Protein AF-A0A063Y8N3-F1 (afdb_monomer_lite)

Foldseek 3Di:
DDDAWDWDDVFQQRPHTDIGGDDPPDPADDDDPSNCRVVSVVVVCLVVVVDPPPVVCPDDDDPPVCVSVVVVVVVVVPPPDD

InterPro domains:
  IPR027417 P-loop containing nucleoside triphosphate hydrolase [G3DSA:3.40.50.300] (1-63)
  IPR027417 P-loop containing nucleoside triphosphate hydrolase [SSF52540] (1-51)
  IPR041685 Endonuclease GajA/Old nuclease/RecF-like, AAA domain [PF13175] (1-49)

pLDDT: mean 70.97, std 23.07, range [35.97, 95.31]

Organism: NCBI:txid267850

Secondary structure (DSSP, 8-state):
----EEEESSBTTB-S-EEEE--TT------STTSSHHHHHHHHHHHHT-S-------SSS---HHHHHHHHHHHHHHS---

Structure (mmCIF, N/CA/C/O backbone):
data_AF-A0A063Y8N3-F1
#
_entry.id   AF-A0A063Y8N3-F1
#
loop_
_atom_site.group_PDB
_atom_site.id
_atom_site.type_symbol
_atom_site.label_atom_id
_atom_site.label_alt_id
_atom_site.label_comp_id
_atom_site.label_asym_id
_atom_site.label_entity_id
_atom_site.label_seq_id
_atom_site.pdbx_PDB_ins_code
_atom_site.Cartn_x
_atom_site.Cartn_y
_atom_site.Cartn_z
_atom_site.occupancy
_atom_site.B_iso_or_equiv
_atom_site.auth_seq_id
_atom_site.auth_comp_id
_atom_site.auth_asym_id
_atom_site.auth_atom_id
_atom_site.pdbx_PDB_model_num
ATOM 1 N N . MET A 1 1 ? -7.697 13.351 11.062 1.00 71.06 1 MET A N 1
ATOM 2 C CA . MET A 1 1 ? -7.984 12.672 9.778 1.00 71.06 1 MET A CA 1
ATOM 3 C C . MET A 1 1 ? -7.599 11.205 9.934 1.00 71.06 1 MET A C 1
ATOM 5 O O . MET A 1 1 ? -6.506 10.967 10.427 1.00 71.06 1 MET A O 1
ATOM 9 N N . HIS A 1 2 ? -8.462 10.246 9.576 1.00 83.88 2 HIS A N 1
ATOM 10 C CA . HIS A 1 2 ? -8.162 8.805 9.670 1.00 83.88 2 HIS A CA 1
ATOM 11 C C . HIS A 1 2 ? -8.061 8.194 8.266 1.00 83.88 2 HIS A C 1
ATOM 13 O O . HIS A 1 2 ? -9.029 8.243 7.508 1.00 83.88 2 HIS A O 1
ATOM 19 N N . LEU A 1 3 ? -6.898 7.636 7.913 1.00 87.31 3 LEU A N 1
ATOM 20 C CA . LEU A 1 3 ? -6.693 6.920 6.650 1.00 87.31 3 LEU A CA 1
ATOM 21 C C . LEU A 1 3 ? -7.343 5.531 6.748 1.00 87.31 3 LEU A C 1
ATOM 23 O O . LEU A 1 3 ? -7.026 4.784 7.664 1.00 87.31 3 LEU A O 1
ATOM 27 N N . LYS A 1 4 ? -8.259 5.202 5.830 1.00 91.94 4 LYS A N 1
ATOM 28 C CA . LYS A 1 4 ? -9.001 3.923 5.834 1.00 91.94 4 LYS A CA 1
ATOM 29 C C . LYS A 1 4 ? -8.497 2.911 4.810 1.00 91.94 4 LYS A C 1
ATOM 31 O O . LYS A 1 4 ? -8.600 1.710 5.018 1.00 91.94 4 LYS A O 1
ATOM 36 N N . SER A 1 5 ? -7.984 3.383 3.680 1.00 93.50 5 SER A N 1
ATOM 37 C CA . SER A 1 5 ? -7.461 2.517 2.625 1.00 93.50 5 SER A CA 1
ATOM 38 C C . SER A 1 5 ? -6.611 3.303 1.639 1.00 93.50 5 SER A C 1
ATOM 40 O O . SER A 1 5 ? -6.872 4.486 1.409 1.00 93.50 5 SER A O 1
ATOM 42 N N . VAL A 1 6 ? -5.676 2.622 0.984 1.00 93.06 6 VAL A N 1
ATOM 43 C CA . VAL A 1 6 ? -4.912 3.127 -0.160 1.00 93.06 6 VAL A CA 1
ATOM 44 C C . VAL A 1 6 ? -5.322 2.350 -1.403 1.00 93.06 6 VAL A C 1
ATOM 46 O O . VAL A 1 6 ? -5.266 1.125 -1.416 1.00 93.06 6 VAL A O 1
ATOM 49 N N . LYS A 1 7 ? -5.726 3.052 -2.462 1.00 95.31 7 LYS A N 1
ATOM 50 C CA . LYS A 1 7 ? -6.061 2.443 -3.753 1.00 95.31 7 LYS A CA 1
ATOM 51 C C . LYS A 1 7 ? -5.050 2.884 -4.804 1.00 95.31 7 LYS A C 1
ATOM 53 O O . LYS A 1 7 ? -4.953 4.070 -5.102 1.00 95.31 7 LYS A O 1
ATOM 58 N N . LEU A 1 8 ? -4.321 1.928 -5.372 1.00 93.00 8 LEU A N 1
ATOM 59 C CA . LEU A 1 8 ? -3.316 2.153 -6.414 1.00 93.00 8 LEU A CA 1
ATOM 60 C C . LEU A 1 8 ? -3.775 1.507 -7.720 1.00 93.00 8 LEU A C 1
ATOM 62 O O . LEU A 1 8 ? -4.369 0.433 -7.715 1.00 93.00 8 LEU A O 1
ATOM 66 N N . THR A 1 9 ? -3.555 2.163 -8.856 1.00 92.75 9 THR A N 1
ATOM 67 C CA . THR A 1 9 ? -3.863 1.628 -10.193 1.00 92.75 9 THR A CA 1
ATOM 68 C C . THR A 1 9 ? -2.904 2.254 -11.193 1.00 92.75 9 THR A C 1
ATOM 70 O O . THR A 1 9 ? -2.757 3.475 -11.201 1.00 92.75 9 THR A O 1
ATOM 73 N N . HIS A 1 10 ? -2.244 1.430 -12.010 1.00 93.12 10 HIS A N 1
ATOM 74 C CA . HIS A 1 10 ? -1.206 1.861 -12.952 1.00 93.12 10 HIS A CA 1
ATOM 75 C C . HIS A 1 10 ? -0.115 2.746 -12.315 1.00 93.12 10 HIS A C 1
ATOM 77 O O . HIS A 1 10 ? 0.351 3.711 -12.920 1.00 93.12 10 HIS A O 1
ATOM 83 N N . PHE A 1 11 ? 0.310 2.419 -11.090 1.00 88.56 11 PHE A N 1
ATOM 84 C CA . PHE A 1 11 ? 1.286 3.207 -10.334 1.00 88.56 11 PHE A CA 1
ATOM 85 C C . PHE A 1 11 ? 2.472 2.342 -9.903 1.00 88.56 11 PHE A C 1
ATOM 87 O O . PHE A 1 11 ? 2.284 1.409 -9.133 1.00 88.56 11 PHE A O 1
ATOM 94 N N . ARG A 1 12 ? 3.678 2.640 -10.418 1.00 83.75 12 ARG A N 1
ATOM 95 C CA . ARG A 1 12 ? 4.981 2.032 -10.047 1.00 83.75 12 ARG A CA 1
ATOM 96 C C . ARG A 1 12 ? 4.891 0.560 -9.588 1.00 83.75 12 ARG A C 1
ATOM 98 O O . ARG A 1 12 ? 4.895 0.259 -8.404 1.00 83.75 12 ARG A O 1
ATOM 105 N N . GLY A 1 13 ? 4.789 -0.371 -10.536 1.00 84.50 13 GLY A N 1
ATOM 106 C CA . GLY A 1 13 ? 4.695 -1.812 -10.241 1.00 84.50 13 GLY A CA 1
ATOM 107 C C . GLY A 1 13 ? 3.272 -2.315 -9.958 1.00 84.50 13 GLY A C 1
ATOM 108 O O . GLY A 1 13 ? 2.941 -3.425 -10.371 1.00 84.50 13 GLY A O 1
ATOM 109 N N . TYR A 1 14 ? 2.378 -1.486 -9.408 1.00 89.50 14 TYR A N 1
ATOM 110 C CA . TYR A 1 14 ? 0.952 -1.809 -9.254 1.00 89.50 14 TYR A CA 1
ATOM 111 C C . TYR A 1 14 ? 0.207 -1.598 -10.576 1.00 89.50 14 TYR A C 1
ATOM 113 O O . TYR A 1 14 ? -0.387 -0.544 -10.822 1.00 89.50 14 TYR A O 1
ATOM 121 N N . ARG A 1 15 ? 0.281 -2.595 -11.466 1.00 90.06 15 ARG A N 1
ATOM 122 C CA . ARG A 1 15 ? -0.390 -2.562 -12.779 1.00 90.06 15 ARG A CA 1
ATOM 123 C C . ARG A 1 15 ? -1.908 -2.634 -12.629 1.00 90.06 15 ARG A C 1
ATOM 125 O O . ARG A 1 15 ? -2.606 -1.767 -13.138 1.00 90.06 15 ARG A O 1
ATOM 132 N N . ALA A 1 16 ? -2.401 -3.634 -11.903 1.00 93.19 16 ALA A N 1
ATOM 133 C CA . ALA A 1 16 ? -3.820 -3.787 -11.609 1.00 93.19 16 ALA A CA 1
ATOM 134 C C . ALA A 1 16 ? -4.255 -2.893 -10.440 1.00 93.19 16 ALA A C 1
ATOM 136 O O . ALA A 1 16 ? -3.437 -2.462 -9.621 1.00 93.19 16 ALA A O 1
ATOM 137 N N . THR A 1 17 ? -5.562 -2.649 -10.340 1.00 92.31 17 THR A N 1
ATOM 138 C CA . THR A 1 17 ? -6.133 -1.971 -9.179 1.00 92.31 17 THR A CA 1
ATOM 139 C C . THR A 1 17 ? -5.898 -2.794 -7.921 1.00 92.31 17 THR A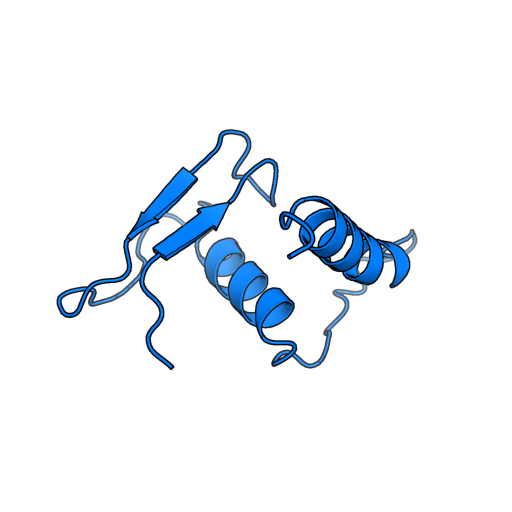 C 1
ATOM 141 O O . THR A 1 17 ? -6.398 -3.906 -7.797 1.00 92.31 17 THR A O 1
ATOM 144 N N . THR A 1 18 ? -5.158 -2.217 -6.982 1.00 93.56 18 THR A N 1
ATOM 145 C CA . THR A 1 18 ? -4.850 -2.822 -5.688 1.00 93.56 18 THR A CA 1
ATOM 146 C C . THR A 1 18 ? -5.395 -1.923 -4.591 1.00 93.56 18 THR A C 1
ATOM 148 O O . THR A 1 18 ? -5.121 -0.722 -4.581 1.00 93.56 18 THR A O 1
ATOM 151 N N . VAL A 1 19 ? -6.194 -2.495 -3.693 1.00 94.12 19 VAL A N 1
ATOM 152 C CA . VAL A 1 19 ? -6.754 -1.800 -2.531 1.00 94.12 19 VAL A CA 1
ATOM 153 C C . VAL A 1 19 ? -6.095 -2.371 -1.287 1.00 94.12 19 VAL A C 1
ATOM 155 O O . VAL A 1 19 ? -6.174 -3.568 -1.035 1.00 94.12 19 VAL A O 1
ATOM 158 N N . ILE A 1 20 ? -5.442 -1.503 -0.528 1.00 92.62 20 ILE A N 1
ATOM 159 C CA . ILE A 1 20 ? -4.748 -1.833 0.709 1.00 92.62 20 ILE A CA 1
ATOM 160 C C . ILE A 1 20 ? -5.575 -1.225 1.842 1.00 92.62 20 ILE A C 1
ATOM 162 O O . ILE A 1 20 ? -5.588 0.003 1.973 1.00 92.62 20 ILE A O 1
ATOM 166 N N . PRO A 1 21 ? -6.321 -2.027 2.617 1.00 92.19 21 PRO A N 1
ATOM 167 C CA . PRO A 1 21 ? -7.027 -1.520 3.785 1.00 92.19 21 PRO A CA 1
ATOM 168 C C . PRO A 1 21 ? -6.020 -1.053 4.841 1.00 92.19 21 PRO A C 1
ATOM 170 O O . PRO A 1 21 ? -4.966 -1.660 5.020 1.00 92.19 21 PRO A O 1
ATOM 173 N N . ILE A 1 22 ? -6.345 0.050 5.510 1.00 91.19 22 ILE A N 1
ATOM 174 C CA . ILE A 1 22 ? -5.608 0.571 6.658 1.00 91.19 22 ILE A CA 1
ATOM 175 C C . ILE A 1 22 ? -6.570 0.493 7.841 1.00 91.19 22 ILE A C 1
ATOM 177 O O . ILE A 1 22 ? -7.528 1.267 7.929 1.00 91.19 22 ILE A O 1
ATOM 181 N N . ASP A 1 23 ? -6.336 -0.478 8.713 1.00 89.06 23 ASP A N 1
ATOM 182 C CA . ASP A 1 23 ? -7.089 -0.671 9.946 1.00 89.06 23 ASP A CA 1
ATOM 183 C C . ASP A 1 23 ? -6.204 -0.432 11.178 1.00 89.06 23 ASP A C 1
ATOM 185 O O . ASP A 1 23 ? -5.012 -0.142 11.074 1.00 89.06 23 ASP A O 1
ATOM 189 N N . GLU A 1 24 ? -6.814 -0.503 12.358 1.00 87.25 24 GLU A N 1
ATOM 190 C CA . GLU A 1 24 ? -6.144 -0.251 13.638 1.00 87.25 24 GLU A CA 1
ATOM 191 C C . GLU A 1 24 ? -5.140 -1.350 14.016 1.00 87.25 24 GLU A C 1
ATOM 193 O O . GLU A 1 24 ? -4.243 -1.105 14.820 1.00 87.25 24 GLU A O 1
ATOM 198 N N . ALA A 1 25 ? -5.267 -2.547 13.434 1.00 89.31 25 ALA A N 1
ATOM 199 C CA . ALA A 1 25 ? -4.382 -3.681 13.683 1.00 89.31 25 ALA A CA 1
ATOM 200 C C . ALA A 1 25 ? -3.181 -3.717 12.721 1.00 89.31 25 ALA A C 1
ATOM 202 O O . ALA A 1 25 ? -2.298 -4.566 12.870 1.00 89.31 25 ALA A O 1
ATOM 203 N N . MET A 1 26 ? -3.116 -2.811 11.741 1.00 88.56 26 MET A N 1
ATOM 204 C CA . MET A 1 26 ? -2.010 -2.735 10.796 1.00 88.56 26 MET A CA 1
ATOM 205 C C . MET A 1 26 ? -0.698 -2.373 11.508 1.00 88.56 26 MET A C 1
ATOM 207 O O . MET A 1 26 ? -0.515 -1.263 12.003 1.00 88.56 26 MET A O 1
ATOM 211 N N . THR A 1 27 ? 0.259 -3.301 11.500 1.00 86.88 27 THR A N 1
ATOM 212 C CA . THR A 1 27 ? 1.561 -3.139 12.172 1.00 86.88 27 THR A CA 1
ATOM 213 C C . THR A 1 27 ? 2.674 -2.642 11.250 1.00 86.88 27 THR A C 1
ATOM 215 O O . THR A 1 27 ? 3.646 -2.049 11.716 1.00 86.88 27 THR A O 1
ATOM 218 N N . GLY A 1 28 ? 2.556 -2.858 9.939 1.00 89.38 28 GLY A N 1
ATOM 219 C CA . GLY A 1 28 ? 3.552 -2.420 8.964 1.00 89.38 28 GLY A CA 1
ATOM 220 C C . GLY A 1 28 ? 3.370 -3.049 7.584 1.00 89.38 28 GLY A C 1
ATOM 221 O O . GLY A 1 28 ? 2.534 -3.926 7.385 1.00 89.38 28 GLY A O 1
ATOM 222 N N . ILE A 1 29 ? 4.171 -2.593 6.616 1.00 90.94 29 ILE A N 1
ATOM 223 C CA . ILE A 1 29 ? 4.207 -3.122 5.244 1.00 90.94 29 ILE A CA 1
ATOM 224 C C . ILE A 1 29 ? 5.500 -3.925 5.073 1.00 90.94 29 ILE A C 1
ATOM 226 O O . ILE A 1 29 ? 6.596 -3.367 5.146 1.00 90.94 29 ILE A O 1
ATOM 230 N N . VAL A 1 30 ? 5.377 -5.228 4.815 1.00 93.00 30 VAL A N 1
ATOM 231 C CA . VAL A 1 30 ? 6.502 -6.167 4.648 1.00 93.00 30 VAL A CA 1
ATOM 232 C C . VAL A 1 30 ? 6.446 -6.862 3.284 1.00 93.00 30 VAL A C 1
ATOM 234 O O . VAL A 1 30 ? 5.427 -6.824 2.604 1.00 93.00 30 VAL A O 1
ATOM 237 N N . GLY A 1 31 ? 7.560 -7.453 2.848 1.00 91.56 31 GLY A N 1
ATOM 238 C CA . GLY A 1 31 ? 7.699 -8.061 1.516 1.00 91.56 31 GLY A CA 1
ATOM 239 C C . GLY A 1 31 ? 9.150 -8.073 1.036 1.00 91.56 31 GLY A C 1
ATOM 240 O O . GLY A 1 31 ? 10.024 -7.503 1.706 1.00 91.56 31 GLY A O 1
ATOM 241 N N . ARG A 1 32 ? 9.432 -8.670 -0.126 1.00 95.12 32 ARG A N 1
ATOM 242 C CA . ARG A 1 32 ? 10.786 -8.704 -0.699 1.00 95.12 32 ARG A CA 1
ATOM 243 C C . ARG A 1 32 ? 11.209 -7.303 -1.141 1.00 95.12 32 ARG A C 1
ATOM 245 O O . ARG A 1 32 ? 10.398 -6.383 -1.289 1.00 95.12 32 ARG A O 1
ATOM 252 N N . ASN A 1 33 ? 12.513 -7.087 -1.261 1.00 90.56 33 ASN A N 1
ATOM 253 C CA . ASN A 1 33 ? 13.016 -5.859 -1.868 1.00 90.56 33 ASN A CA 1
ATOM 254 C C . ASN A 1 33 ? 12.471 -5.719 -3.288 1.00 90.56 33 ASN A C 1
ATOM 256 O O . ASN A 1 33 ? 12.368 -6.710 -4.001 1.00 90.56 33 ASN A O 1
ATOM 260 N N . ASP A 1 34 ? 12.143 -4.480 -3.647 1.00 86.19 34 ASP A N 1
ATOM 261 C CA . ASP A 1 34 ? 11.569 -4.102 -4.942 1.00 86.19 34 ASP A CA 1
ATOM 262 C C . ASP A 1 34 ? 10.127 -4.587 -5.222 1.00 86.19 34 ASP A C 1
ATOM 264 O O . ASP A 1 34 ? 9.576 -4.298 -6.276 1.00 86.19 34 ASP A O 1
ATOM 268 N N . ASP A 1 35 ? 9.435 -5.184 -4.242 1.00 89.50 35 ASP A N 1
ATOM 269 C CA . ASP A 1 35 ? 8.002 -5.539 -4.359 1.00 89.50 35 ASP A CA 1
ATOM 270 C C . ASP A 1 35 ? 7.049 -4.319 -4.292 1.00 89.50 35 ASP A C 1
ATOM 272 O O . ASP A 1 35 ? 5.836 -4.464 -4.166 1.00 89.50 35 ASP A O 1
ATOM 276 N N . GLY A 1 36 ? 7.569 -3.087 -4.327 1.00 88.88 36 GLY A N 1
ATOM 277 C CA . GLY A 1 36 ? 6.735 -1.878 -4.308 1.00 88.88 36 GLY A CA 1
ATOM 278 C C . GLY A 1 36 ? 6.258 -1.431 -2.918 1.00 88.88 36 GLY A C 1
ATOM 279 O O . GLY A 1 36 ? 5.259 -0.720 -2.809 1.00 88.88 36 GLY A O 1
ATOM 280 N N . LYS A 1 37 ? 6.969 -1.791 -1.839 1.00 93.25 37 LYS A N 1
ATOM 281 C CA . LYS A 1 37 ? 6.679 -1.291 -0.475 1.00 93.25 37 LYS A CA 1
ATOM 282 C C . LYS A 1 37 ? 6.826 0.232 -0.378 1.00 93.25 37 LYS A C 1
ATOM 284 O O . LYS A 1 37 ? 5.906 0.923 0.049 1.00 93.25 37 LYS A O 1
ATOM 289 N N . SER A 1 38 ? 7.966 0.763 -0.836 1.00 92.88 38 SER A N 1
ATOM 290 C CA . SER A 1 38 ? 8.242 2.208 -0.842 1.00 92.88 38 SER A CA 1
ATOM 291 C C . SER A 1 38 ? 7.254 2.972 -1.719 1.00 92.88 38 SER A C 1
ATOM 293 O O . SER A 1 38 ? 6.885 4.092 -1.393 1.00 92.88 38 SER A O 1
ATOM 295 N N . THR A 1 39 ? 6.760 2.346 -2.788 1.00 92.62 39 THR A N 1
ATOM 296 C CA . THR A 1 39 ? 5.767 2.932 -3.689 1.00 92.62 39 THR A CA 1
ATOM 297 C C . THR A 1 39 ? 4.465 3.301 -2.977 1.00 92.62 39 THR A C 1
ATOM 299 O O . THR A 1 39 ? 3.887 4.342 -3.284 1.00 92.62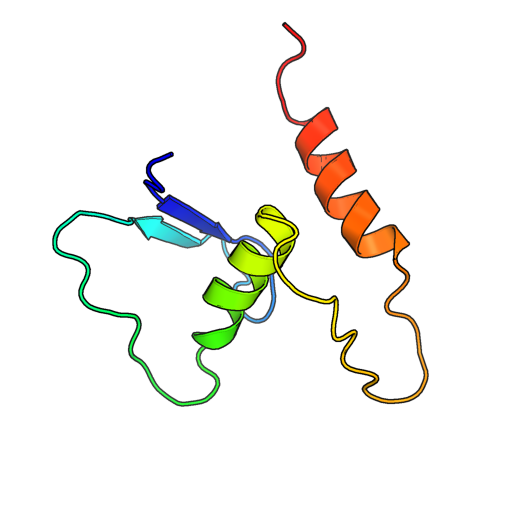 39 THR A O 1
ATOM 302 N N . ILE A 1 40 ? 4.009 2.500 -2.008 1.00 92.12 40 ILE A N 1
ATOM 303 C CA . ILE A 1 40 ? 2.804 2.822 -1.225 1.00 92.12 40 ILE A CA 1
ATOM 304 C C . ILE A 1 40 ? 3.026 4.115 -0.425 1.00 92.12 40 ILE A C 1
ATOM 306 O O . ILE A 1 40 ? 2.179 5.007 -0.437 1.00 92.12 40 ILE A O 1
ATOM 310 N N . LEU A 1 41 ? 4.188 4.247 0.222 1.00 91.12 41 LEU A N 1
ATOM 311 C CA . LEU A 1 41 ? 4.544 5.439 0.997 1.00 91.12 41 LEU A CA 1
ATOM 312 C C . LEU A 1 41 ? 4.765 6.670 0.102 1.00 91.12 41 LEU A C 1
ATOM 314 O O . LEU A 1 41 ? 4.340 7.765 0.460 1.00 91.12 41 LEU A O 1
ATOM 318 N N . GLU A 1 42 ? 5.362 6.501 -1.081 1.00 88.94 42 GLU A N 1
ATOM 319 C CA . GLU A 1 42 ? 5.503 7.567 -2.084 1.00 88.94 42 GLU A CA 1
ATOM 320 C C . GLU A 1 42 ? 4.137 8.078 -2.563 1.00 88.94 42 GLU A C 1
ATOM 322 O O . GLU A 1 42 ? 3.933 9.289 -2.657 1.00 88.94 42 GLU A O 1
ATOM 327 N N . ALA A 1 43 ? 3.187 7.177 -2.832 1.00 89.88 43 ALA A N 1
ATOM 328 C CA . ALA A 1 43 ? 1.830 7.554 -3.226 1.00 89.88 43 ALA A CA 1
ATOM 329 C C . ALA A 1 43 ? 1.144 8.390 -2.138 1.00 89.88 43 ALA A C 1
ATOM 331 O O . ALA A 1 43 ? 0.529 9.414 -2.440 1.00 89.88 43 ALA A O 1
ATOM 332 N N . LEU A 1 44 ? 1.292 7.985 -0.872 1.00 89.94 44 LEU A N 1
ATOM 333 C CA . LEU A 1 44 ? 0.777 8.736 0.273 1.00 89.94 44 LEU A CA 1
ATOM 334 C C . LEU A 1 44 ? 1.451 10.108 0.407 1.00 89.94 44 LEU A C 1
ATOM 336 O O . LEU A 1 44 ? 0.759 11.103 0.607 1.00 89.94 44 LEU A O 1
ATOM 340 N N . ALA A 1 45 ? 2.772 10.191 0.240 1.00 85.50 45 ALA A N 1
ATOM 341 C CA . ALA A 1 45 ? 3.503 11.458 0.301 1.00 85.50 45 ALA A CA 1
ATOM 342 C C . ALA A 1 45 ? 3.073 12.439 -0.807 1.00 85.50 45 ALA A C 1
ATOM 344 O O . ALA A 1 45 ? 2.919 13.633 -0.545 1.00 85.50 45 ALA A O 1
ATOM 345 N N . ILE A 1 46 ? 2.832 11.938 -2.026 1.00 84.88 46 ILE A N 1
ATOM 346 C CA . ILE A 1 46 ? 2.291 12.731 -3.142 1.00 84.88 46 ILE A CA 1
ATOM 347 C C . ILE A 1 46 ? 0.861 13.192 -2.830 1.00 84.88 46 ILE A C 1
ATOM 349 O O . ILE A 1 46 ? 0.541 14.356 -3.054 1.00 84.88 46 ILE A O 1
ATOM 353 N N . PHE A 1 47 ? 0.013 12.305 -2.298 1.00 85.56 47 PHE A N 1
ATOM 354 C CA . PHE A 1 47 ? -1.383 12.613 -1.975 1.00 85.56 47 PHE A CA 1
ATOM 355 C C . PHE A 1 47 ? -1.515 13.706 -0.907 1.00 85.56 47 PHE A C 1
ATOM 357 O O . PHE A 1 47 ? -2.318 14.623 -1.059 1.00 85.56 47 PHE A O 1
ATOM 364 N N . PHE A 1 48 ? -0.711 13.633 0.155 1.00 83.75 48 PHE A N 1
ATOM 365 C CA . PHE A 1 48 ? -0.724 14.617 1.240 1.00 83.75 48 PHE A CA 1
ATOM 366 C C . PHE A 1 48 ? 0.092 15.879 0.949 1.00 83.75 48 PHE A C 1
ATOM 368 O O . PHE A 1 48 ? 0.068 16.811 1.749 1.00 83.75 48 PHE A O 1
ATOM 375 N N . GLY A 1 49 ? 0.847 15.906 -0.154 1.00 78.88 49 GLY A N 1
ATOM 376 C CA . GLY A 1 49 ? 1.791 16.985 -0.448 1.00 78.88 49 GLY A CA 1
ATOM 377 C C . GLY A 1 49 ? 2.901 17.129 0.602 1.00 78.88 49 GLY A C 1
ATOM 378 O O . GLY A 1 49 ? 3.494 18.197 0.716 1.00 78.88 49 GLY A O 1
ATOM 379 N N . SER A 1 50 ? 3.162 16.081 1.394 1.00 61.50 50 SER A N 1
ATOM 380 C CA . SER A 1 50 ? 4.037 16.117 2.576 1.00 61.50 50 SER A CA 1
ATOM 381 C C . SER A 1 50 ? 5.474 15.667 2.308 1.00 61.50 50 SER A C 1
ATOM 383 O O . SER A 1 50 ? 6.312 15.683 3.207 1.00 61.50 50 SER A O 1
ATOM 385 N N . GLY A 1 51 ? 5.801 15.310 1.069 1.00 49.75 51 GLY A N 1
ATOM 386 C CA . GLY A 1 51 ? 7.185 15.194 0.641 1.00 49.75 51 GLY A CA 1
ATOM 387 C C . GLY A 1 51 ? 7.672 16.537 0.122 1.00 49.75 51 GLY A C 1
ATOM 388 O O . GLY A 1 51 ? 7.075 17.086 -0.804 1.00 49.75 51 GLY A O 1
ATOM 389 N N . ALA A 1 52 ? 8.836 16.999 0.595 1.00 45.16 52 ALA A N 1
ATOM 390 C CA . ALA A 1 52 ? 9.751 17.631 -0.344 1.00 45.16 52 ALA A CA 1
ATOM 391 C C . ALA A 1 52 ? 9.745 16.717 -1.568 1.00 45.16 52 ALA A C 1
ATOM 393 O O . ALA A 1 52 ? 10.052 15.528 -1.446 1.00 45.16 52 ALA A O 1
ATOM 394 N N . VAL A 1 53 ? 9.283 17.226 -2.707 1.00 45.38 53 VAL A N 1
ATOM 395 C CA . VAL A 1 53 ? 9.422 16.530 -3.975 1.00 45.38 53 VAL A CA 1
ATOM 396 C C . VAL A 1 53 ? 10.929 16.466 -4.196 1.00 45.38 53 VAL A C 1
ATOM 398 O O . VAL A 1 53 ? 11.510 17.289 -4.896 1.00 45.38 53 VAL A O 1
ATOM 401 N N . MET A 1 54 ? 11.594 15.493 -3.568 1.00 42.59 54 MET A N 1
ATOM 402 C CA . MET A 1 54 ? 12.796 14.881 -4.085 1.00 42.59 54 MET A CA 1
ATOM 403 C C . MET A 1 54 ? 12.306 14.248 -5.376 1.00 42.59 54 MET A C 1
ATOM 405 O O . MET A 1 54 ? 11.980 13.065 -5.451 1.00 42.59 54 MET A O 1
ATOM 409 N N . ALA A 1 55 ? 12.155 15.097 -6.393 1.00 44.16 55 ALA A N 1
ATOM 410 C CA . ALA A 1 55 ? 12.239 14.693 -7.764 1.00 44.16 55 ALA A CA 1
ATOM 411 C C . ALA A 1 55 ? 13.542 13.916 -7.793 1.00 44.16 55 ALA A C 1
ATOM 413 O O . ALA A 1 55 ? 14.620 14.512 -7.750 1.00 44.16 55 ALA A O 1
ATOM 414 N N . TYR A 1 56 ? 13.443 12.589 -7.742 1.00 38.94 56 TYR A N 1
ATOM 415 C CA . TYR A 1 56 ? 14.552 11.732 -8.076 1.00 38.94 56 TYR A CA 1
ATOM 416 C C . TYR A 1 56 ? 14.995 12.229 -9.446 1.00 38.94 56 TYR A C 1
ATOM 418 O O . TYR A 1 56 ? 14.353 11.950 -10.460 1.00 38.94 56 TYR A O 1
ATOM 426 N N . LYS A 1 57 ? 16.062 13.035 -9.475 1.00 37.53 57 LYS A N 1
ATOM 427 C CA . LYS A 1 57 ? 16.805 13.363 -10.683 1.00 37.53 57 LYS A CA 1
ATOM 428 C C . LYS A 1 57 ? 17.544 12.087 -11.075 1.00 37.53 57 LYS A C 1
ATOM 430 O O . LYS A 1 57 ? 18.768 12.033 -11.059 1.00 37.53 57 LYS A O 1
ATOM 435 N N . TYR A 1 58 ? 16.796 11.041 -11.413 1.00 38.12 58 TYR A N 1
ATOM 436 C CA . TYR A 1 58 ? 17.319 10.015 -12.287 1.00 38.12 58 TYR A CA 1
ATOM 437 C C . TYR A 1 58 ? 17.502 10.722 -13.629 1.00 38.12 58 TYR A C 1
ATOM 439 O O . TYR A 1 58 ? 16.570 11.339 -14.148 1.00 38.12 58 TYR A O 1
ATOM 447 N N . GLY A 1 59 ? 18.759 10.816 -14.052 1.00 35.97 59 GLY A N 1
ATOM 448 C CA . GLY A 1 59 ? 19.234 11.779 -15.036 1.00 35.97 59 GLY A CA 1
ATOM 449 C C . GLY A 1 59 ? 18.362 11.907 -16.286 1.00 35.97 59 GLY A C 1
ATOM 450 O O . GLY A 1 59 ? 17.782 10.945 -16.767 1.00 35.97 59 GLY A O 1
ATOM 451 N N . ARG A 1 60 ? 18.319 13.136 -16.817 1.00 39.72 60 ARG A N 1
ATOM 452 C CA . ARG A 1 60 ? 17.912 13.481 -18.190 1.00 39.72 60 ARG A CA 1
ATOM 453 C C . ARG A 1 60 ? 16.777 12.617 -18.774 1.00 39.72 60 ARG A C 1
ATOM 455 O O . ARG A 1 60 ? 17.013 11.807 -19.659 1.00 39.72 60 ARG A O 1
ATOM 462 N N . LYS A 1 61 ? 15.538 12.891 -18.358 1.00 36.88 61 LYS A N 1
ATOM 463 C CA . LYS A 1 61 ? 14.398 13.296 -19.215 1.00 36.88 61 LYS A CA 1
ATOM 464 C C . LYS A 1 61 ? 13.097 13.186 -18.413 1.00 36.88 61 LYS A C 1
ATOM 466 O O . LYS A 1 61 ? 12.621 12.099 -18.129 1.00 36.88 61 LYS A O 1
ATOM 471 N N . GLY A 1 62 ? 12.524 14.348 -18.102 1.00 42.75 62 GLY A N 1
ATOM 472 C CA . GLY A 1 62 ? 11.081 14.539 -17.961 1.00 42.75 62 GLY A CA 1
ATOM 473 C C . GLY A 1 62 ? 10.364 13.747 -16.869 1.00 42.75 62 GLY A C 1
ATOM 474 O O . GLY A 1 62 ? 9.590 12.852 -17.175 1.00 42.75 62 GLY A O 1
ATOM 475 N N . PHE A 1 63 ? 10.465 14.197 -15.619 1.00 42.75 63 PHE A N 1
ATOM 476 C CA . PHE A 1 63 ? 9.289 14.177 -14.748 1.00 42.75 63 PHE A CA 1
ATOM 477 C C . PHE A 1 63 ? 8.827 15.624 -14.613 1.00 42.75 63 PHE A C 1
ATOM 479 O O . PHE A 1 63 ? 9.339 16.393 -13.802 1.00 42.75 63 PHE A O 1
ATOM 486 N N . SER A 1 64 ? 7.958 16.041 -15.536 1.00 37.31 64 SER A N 1
ATOM 487 C CA . SER A 1 64 ? 7.371 17.375 -15.485 1.00 37.31 64 SER A CA 1
ATOM 488 C C . SER A 1 64 ? 6.451 17.435 -14.274 1.00 37.31 64 SER A C 1
ATOM 490 O O . SER A 1 64 ? 5.643 16.531 -14.065 1.00 37.31 64 SER A O 1
ATOM 492 N N . LEU A 1 65 ? 6.531 18.522 -13.512 1.00 41.50 65 LEU A N 1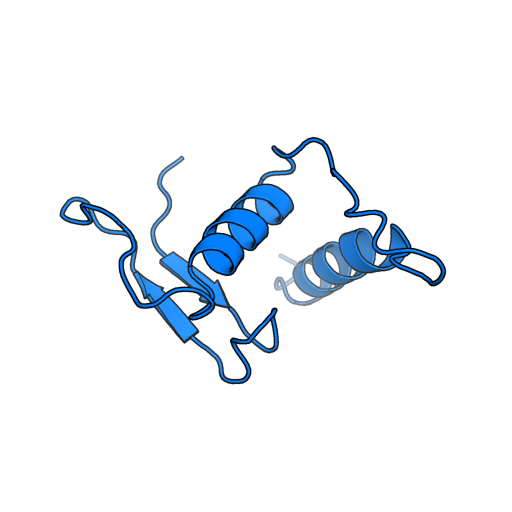
ATOM 493 C CA . LEU A 1 65 ? 5.567 18.894 -12.473 1.00 41.50 65 LEU A CA 1
ATOM 494 C C . LEU A 1 65 ? 4.105 18.808 -12.981 1.00 41.50 65 LEU A C 1
ATOM 496 O O . LEU A 1 65 ? 3.183 18.594 -12.197 1.00 41.50 65 LEU A O 1
ATOM 500 N N . ALA A 1 66 ? 3.904 18.853 -14.306 1.00 37.34 66 ALA A N 1
ATOM 501 C CA . ALA A 1 66 ? 2.639 18.573 -14.981 1.00 37.34 66 ALA A CA 1
ATOM 502 C C . ALA A 1 66 ? 2.065 17.165 -14.723 1.00 37.34 66 ALA A C 1
ATOM 504 O O . ALA A 1 66 ? 0.853 17.005 -14.794 1.00 37.34 66 ALA A O 1
ATOM 505 N N . VAL A 1 67 ? 2.876 16.151 -14.397 1.00 45.28 67 VAL A N 1
ATOM 506 C CA . VAL A 1 67 ? 2.377 14.801 -14.066 1.00 45.28 67 VAL A CA 1
ATOM 507 C C . VAL A 1 67 ? 1.754 14.785 -12.669 1.00 45.28 67 VAL A C 1
ATOM 509 O O . VAL A 1 67 ? 0.680 14.219 -12.492 1.00 45.28 67 VAL A O 1
ATOM 512 N N . GLY A 1 68 ? 2.361 15.473 -11.693 1.00 41.66 68 GLY A N 1
ATOM 513 C CA . GLY A 1 68 ? 1.790 15.618 -10.347 1.00 41.66 68 GLY A CA 1
ATOM 514 C C . GLY A 1 68 ? 0.487 16.422 -10.352 1.00 41.66 68 GLY A C 1
ATOM 515 O O . GLY A 1 68 ? -0.510 16.000 -9.768 1.00 41.66 68 GLY A O 1
ATOM 516 N N . VAL A 1 69 ? 0.459 17.527 -11.105 1.00 43.22 69 VAL A N 1
ATOM 517 C CA . VAL A 1 69 ? -0.764 18.319 -11.325 1.00 43.22 69 VAL A CA 1
ATOM 518 C C . VAL A 1 69 ? -1.789 17.540 -12.154 1.00 43.22 69 VAL A C 1
ATOM 520 O O . VAL A 1 69 ? -2.980 17.638 -11.887 1.00 43.22 69 VAL A O 1
ATOM 523 N N . GLY A 1 70 ? -1.355 16.729 -13.122 1.00 39.97 70 GLY A N 1
ATOM 524 C CA . GLY A 1 70 ? -2.216 15.910 -13.976 1.00 39.97 70 GLY A CA 1
ATOM 525 C C . GLY A 1 70 ? -2.930 14.794 -13.218 1.00 39.97 70 GLY A C 1
ATOM 526 O O . GLY A 1 70 ? -4.126 14.599 -13.420 1.00 39.97 70 GLY A O 1
ATOM 527 N N . VAL A 1 71 ? -2.245 14.111 -12.295 1.00 48.81 71 VAL A N 1
ATOM 528 C CA . VAL A 1 71 ? -2.879 13.131 -11.397 1.00 48.81 71 VAL A CA 1
ATOM 529 C C . VAL A 1 71 ? -3.909 13.836 -10.512 1.00 48.81 71 VAL A C 1
ATOM 531 O O . VAL A 1 71 ? -5.071 13.436 -10.519 1.00 48.81 71 VAL A O 1
ATOM 534 N N . LEU A 1 72 ? -3.550 14.946 -9.856 1.00 45.69 72 LEU A N 1
ATOM 535 C CA . LEU A 1 72 ? -4.486 15.708 -9.020 1.00 45.69 72 LEU A CA 1
ATOM 536 C C . LEU A 1 72 ? -5.694 16.248 -9.818 1.00 45.69 72 LEU A C 1
ATOM 538 O O . LEU A 1 72 ? -6.828 16.143 -9.362 1.00 45.69 72 LEU A O 1
ATOM 542 N N . MET A 1 73 ? -5.480 16.756 -11.036 1.00 41.09 73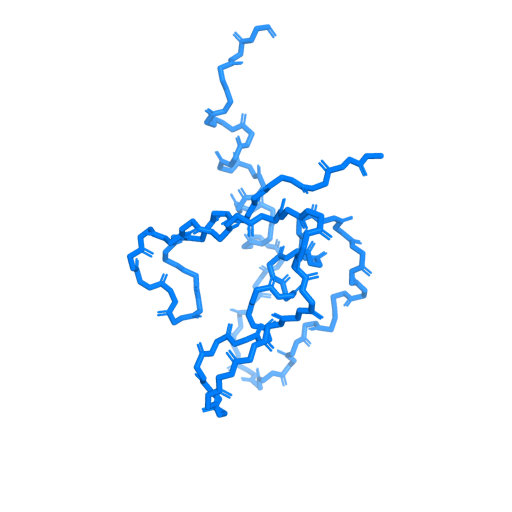 MET A N 1
ATOM 543 C CA . MET A 1 73 ? -6.533 17.244 -11.942 1.00 41.09 73 MET A CA 1
ATOM 544 C C . MET A 1 73 ? -7.437 16.128 -12.471 1.00 41.09 73 MET A C 1
ATOM 546 O O . MET A 1 73 ? -8.631 16.353 -12.662 1.00 41.09 73 MET A O 1
ATOM 550 N N . THR A 1 74 ? -6.899 14.928 -12.700 1.00 47.81 74 THR A N 1
ATOM 551 C CA . THR A 1 74 ? -7.702 13.764 -13.104 1.00 47.81 74 THR A CA 1
ATOM 552 C C . THR A 1 74 ? -8.584 13.311 -11.940 1.00 47.81 74 THR A C 1
ATOM 554 O O . THR A 1 74 ? -9.774 13.080 -12.140 1.00 47.81 74 THR A O 1
ATOM 557 N N . TYR A 1 75 ? -8.053 13.300 -10.711 1.00 47.94 75 TYR A N 1
ATOM 558 C CA . TYR A 1 75 ? -8.841 13.041 -9.501 1.00 4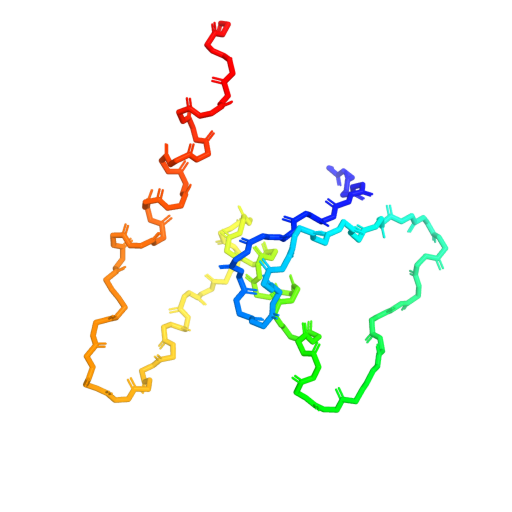7.94 75 TYR A CA 1
ATOM 559 C C . TYR A 1 75 ? -9.911 14.119 -9.250 1.00 47.94 75 TYR A C 1
ATOM 561 O O . TYR A 1 75 ? -11.044 13.771 -8.929 1.00 47.94 75 TYR A O 1
ATOM 569 N N . LEU A 1 76 ? -9.613 15.405 -9.476 1.00 45.84 76 LEU A N 1
ATOM 570 C CA . LEU A 1 76 ? -10.596 16.488 -9.318 1.00 45.84 76 LEU A CA 1
ATOM 571 C C . LEU A 1 76 ? -11.721 16.449 -10.372 1.00 45.84 76 LEU A C 1
ATOM 573 O O . LEU A 1 76 ? -12.828 16.903 -10.101 1.00 45.84 76 LEU A O 1
ATOM 577 N N . LYS A 1 77 ? -11.454 15.913 -11.573 1.00 45.59 77 LYS A N 1
ATOM 578 C CA . LYS A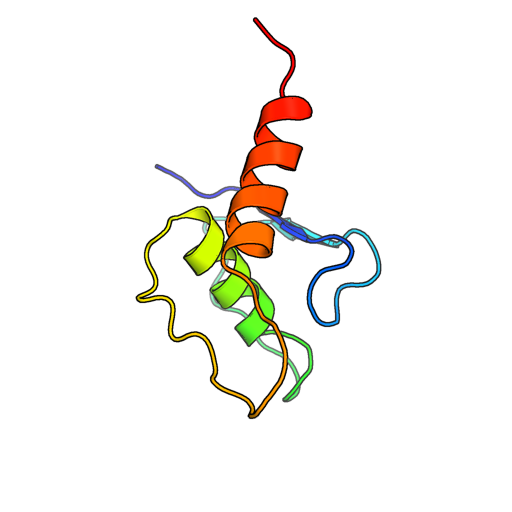 1 77 ? -12.461 15.716 -12.637 1.00 45.59 77 LYS A CA 1
ATOM 579 C C . LYS A 1 77 ? -13.308 14.447 -12.464 1.00 45.59 77 LYS A C 1
ATOM 581 O O . LYS A 1 77 ? -14.373 14.370 -13.065 1.00 45.59 77 LYS A O 1
ATOM 586 N N . LEU A 1 78 ? -12.840 13.469 -11.686 1.00 46.47 78 LEU A N 1
ATOM 587 C CA . LEU A 1 78 ? -13.540 12.209 -11.384 1.00 46.47 78 LEU A CA 1
ATOM 588 C C . LEU A 1 78 ? -14.384 12.269 -10.101 1.00 46.47 78 LEU A C 1
ATOM 590 O O . LEU A 1 78 ? -15.130 11.333 -9.823 1.00 46.47 78 LEU A O 1
ATOM 594 N N . LEU A 1 79 ? -14.285 13.351 -9.326 1.00 43.66 79 LEU A N 1
ATOM 595 C CA . LEU A 1 79 ? -15.226 13.633 -8.247 1.00 43.66 79 LEU A CA 1
ATOM 596 C C . LEU A 1 79 ? -16.548 14.132 -8.858 1.00 43.66 79 LEU A C 1
ATOM 598 O O . LEU A 1 79 ? -16.512 15.039 -9.696 1.00 43.66 79 LEU A O 1
ATOM 602 N N . PRO A 1 80 ? -17.713 13.574 -8.477 1.00 37.88 80 PRO A N 1
ATOM 603 C CA . PRO A 1 80 ? -18.991 14.137 -8.887 1.00 37.88 80 PRO A CA 1
ATOM 604 C C . PRO A 1 80 ? -19.051 15.586 -8.398 1.00 37.88 80 PRO A C 1
ATOM 606 O O . PRO A 1 80 ? -18.871 15.852 -7.210 1.00 37.88 80 PRO A O 1
ATOM 609 N N . ARG A 1 81 ? -19.251 16.524 -9.330 1.00 48.03 81 ARG A N 1
ATOM 610 C CA . ARG A 1 81 ? -19.517 17.923 -8.995 1.00 48.03 81 ARG A CA 1
ATOM 611 C C . ARG A 1 81 ? -20.867 17.977 -8.288 1.00 48.03 81 ARG A C 1
ATOM 613 O O . ARG A 1 81 ? -21.898 17.842 -8.942 1.00 48.03 81 ARG A O 1
ATOM 620 N N . ILE A 1 82 ? -20.814 18.111 -6.970 1.00 47.12 82 ILE A N 1
ATOM 621 C CA . ILE A 1 82 ? -21.916 18.550 -6.115 1.00 47.12 82 ILE A CA 1
ATOM 622 C C . ILE A 1 82 ? -21.656 20.018 -5.802 1.00 47.12 82 ILE A C 1
ATOM 624 O O . ILE A 1 82 ? -20.475 20.342 -5.528 1.00 47.12 82 ILE A O 1
#

Radius of gyration: 14.44 Å; chains: 1; bounding box: 41×28×33 Å

Sequence (82 aa):
MHLKSVKLTHFRGYRATTVIPIDEAMTGIVGRNDDGKSTILEALAIFFGSGAVMAYKYGRKGFSLAVGVGVLMTYLKLLPRI